Protein AF-A0A9D7GL93-F1 (afdb_monomer_lite)

Radius of gyration: 15.37 Å; chains: 1; bounding box: 30×42×47 Å

pLDDT: mean 78.41, std 17.6, range [34.0, 93.44]

Structure (mmCIF, N/CA/C/O backbone):
data_AF-A0A9D7GL93-F1
#
_entry.id   AF-A0A9D7GL93-F1
#
loop_
_atom_site.group_PDB
_atom_site.id
_atom_site.type_symbol
_atom_site.label_atom_id
_atom_site.label_alt_id
_atom_site.label_comp_id
_atom_site.label_asym_id
_atom_site.label_entity_id
_atom_site.label_seq_id
_atom_site.pdbx_PDB_ins_code
_atom_site.Cartn_x
_atom_site.Cartn_y
_atom_site.Cartn_z
_atom_site.occupancy
_atom_site.B_iso_or_equiv
_atom_site.auth_seq_id
_atom_site.auth_comp_id
_atom_site.auth_asym_id
_atom_site.auth_atom_id
_atom_site.pdbx_PDB_model_num
ATOM 1 N N . MET A 1 1 ? -3.322 -3.829 31.952 1.00 59.53 1 MET A N 1
ATOM 2 C CA . MET A 1 1 ? -4.655 -3.555 31.368 1.00 59.53 1 MET A CA 1
ATOM 3 C C . MET A 1 1 ? -4.495 -3.425 29.864 1.00 59.53 1 MET A C 1
ATOM 5 O O . MET A 1 1 ? -3.530 -2.802 29.444 1.00 59.53 1 MET A O 1
ATOM 9 N N . ALA A 1 2 ? -5.380 -4.038 29.079 1.00 78.69 2 ALA A N 1
ATOM 10 C CA . ALA A 1 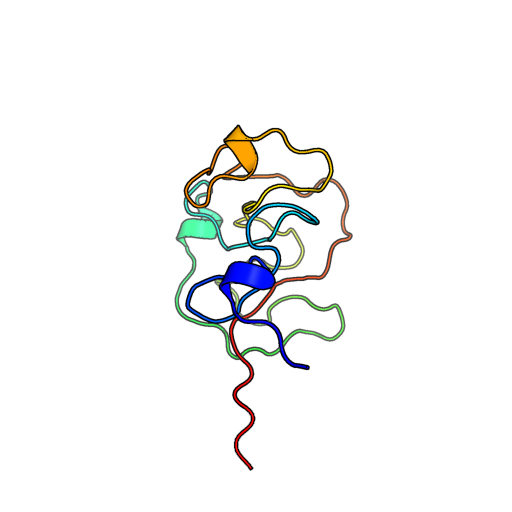2 ? -5.390 -3.894 27.623 1.00 78.69 2 ALA A CA 1
ATOM 11 C C . ALA A 1 2 ? -6.238 -2.675 27.227 1.00 78.69 2 ALA A C 1
ATOM 13 O O . ALA A 1 2 ? -7.288 -2.441 27.826 1.00 78.69 2 ALA A O 1
ATOM 14 N N . THR A 1 3 ? -5.776 -1.894 26.252 1.00 85.69 3 THR A N 1
ATOM 15 C CA . THR A 1 3 ? -6.510 -0.753 25.692 1.00 85.69 3 THR A CA 1
ATOM 16 C C . THR A 1 3 ? -7.485 -1.220 24.611 1.00 85.69 3 THR A C 1
ATOM 18 O O . THR A 1 3 ? -7.253 -2.210 23.916 1.00 85.69 3 THR A O 1
ATOM 21 N N . THR A 1 4 ? -8.606 -0.515 24.461 1.00 91.94 4 THR A N 1
ATOM 22 C CA . THR A 1 4 ? -9.515 -0.707 23.320 1.00 91.94 4 THR A CA 1
ATOM 23 C C . THR A 1 4 ? -8.921 -0.091 22.053 1.00 91.94 4 THR A C 1
ATOM 25 O O . THR A 1 4 ? -8.093 0.816 22.130 1.00 91.94 4 THR A O 1
ATOM 28 N N . ARG A 1 5 ? -9.403 -0.513 20.876 1.00 90.81 5 ARG A N 1
ATOM 29 C CA . ARG A 1 5 ? -8.947 0.038 19.585 1.00 90.81 5 ARG A CA 1
ATOM 30 C C . ARG A 1 5 ? -9.108 1.555 19.486 1.00 90.81 5 ARG A C 1
ATOM 32 O O . ARG A 1 5 ? -8.239 2.224 18.952 1.00 90.81 5 ARG A O 1
ATOM 39 N N . VAL A 1 6 ? -10.185 2.106 20.050 1.00 90.56 6 VAL A N 1
ATOM 40 C CA . VAL A 1 6 ? -10.408 3.561 20.077 1.00 90.56 6 VAL A CA 1
ATOM 41 C C . VAL A 1 6 ? -9.383 4.251 20.976 1.00 90.56 6 VAL A C 1
ATOM 43 O O . VAL A 1 6 ? -8.815 5.263 20.585 1.00 90.56 6 VAL A O 1
ATOM 46 N N . GLN A 1 7 ? -9.098 3.686 22.153 1.00 92.69 7 GLN A N 1
ATOM 47 C CA . GLN A 1 7 ? -8.107 4.244 23.081 1.00 92.69 7 GLN A CA 1
ATOM 48 C C . GLN A 1 7 ? -6.681 4.200 22.526 1.00 92.69 7 GLN A C 1
ATOM 50 O O . GLN A 1 7 ? -5.882 5.069 22.856 1.00 92.69 7 GLN A O 1
ATOM 55 N N . SER A 1 8 ? -6.356 3.198 21.709 1.00 89.62 8 SER A N 1
ATOM 56 C CA . SER A 1 8 ? -5.043 3.079 21.075 1.00 89.62 8 SER A CA 1
ATOM 57 C C . SER A 1 8 ? -4.940 3.802 19.727 1.00 89.62 8 SER A C 1
ATOM 59 O O . SER A 1 8 ? -3.875 3.773 19.128 1.00 89.62 8 SER A O 1
ATOM 61 N N . GLY A 1 9 ? -6.018 4.408 19.212 1.00 89.06 9 GLY A N 1
ATOM 62 C CA . GLY A 1 9 ? -6.024 4.985 17.860 1.00 89.06 9 GLY A CA 1
ATOM 63 C C . GLY A 1 9 ? -5.925 3.944 16.735 1.00 89.06 9 GLY A C 1
ATOM 64 O O . GLY A 1 9 ? -5.535 4.272 15.618 1.00 89.06 9 GLY A O 1
ATOM 65 N N . ALA A 1 10 ? -6.270 2.683 17.011 1.00 92.06 10 ALA A N 1
ATOM 66 C CA . ALA A 1 10 ? -6.251 1.609 16.026 1.00 92.06 10 ALA A CA 1
ATOM 67 C C . ALA A 1 10 ? -7.480 1.645 15.107 1.00 92.06 10 ALA A C 1
ATOM 69 O O . ALA A 1 10 ? -8.600 1.957 15.523 1.00 92.06 10 ALA A O 1
ATOM 70 N N . SER A 1 11 ? -7.292 1.198 13.867 1.00 91.50 11 SER A N 1
ATOM 71 C CA . SER A 1 11 ? -8.388 0.937 12.931 1.00 91.50 11 SER A CA 1
ATOM 72 C C . SER A 1 11 ? -9.349 -0.145 13.435 1.00 91.50 11 SER A C 1
ATOM 74 O O . SER A 1 11 ? -9.073 -0.875 14.389 1.00 91.50 11 SER A O 1
ATOM 76 N N . TYR A 1 12 ? -10.466 -0.337 12.730 1.00 91.75 12 TYR A N 1
ATOM 77 C CA . TYR A 1 12 ? -11.388 -1.442 13.007 1.00 91.75 12 TYR A CA 1
ATOM 78 C C . TYR A 1 12 ? -10.712 -2.827 12.973 1.00 91.75 12 TYR A C 1
ATOM 80 O O . TYR A 1 12 ? -11.150 -3.733 13.671 1.00 91.75 12 TYR A O 1
ATOM 88 N N . TYR A 1 13 ? -9.617 -2.996 12.232 1.00 92.81 13 TYR A N 1
ATOM 89 C CA . TYR A 1 13 ? -8.882 -4.263 12.175 1.00 92.81 13 TYR A CA 1
ATOM 90 C C . TYR A 1 13 ? -7.688 -4.325 13.139 1.00 92.81 13 TYR A C 1
ATOM 92 O O . TYR A 1 13 ? -6.895 -5.256 13.072 1.00 92.81 13 TYR A O 1
ATOM 100 N N . GLY A 1 14 ? -7.549 -3.356 14.050 1.00 92.31 14 GLY A N 1
ATOM 101 C CA . GLY A 1 14 ? -6.439 -3.316 15.010 1.00 92.31 14 GLY A CA 1
ATOM 102 C C . GLY A 1 14 ? -5.115 -2.828 14.418 1.00 92.31 14 GLY A C 1
ATOM 103 O O . GLY A 1 14 ? -4.100 -2.862 15.101 1.00 92.31 14 GLY A O 1
ATOM 104 N N . ILE A 1 15 ? -5.121 -2.362 13.167 1.00 92.75 15 ILE A N 1
ATOM 105 C CA . ILE A 1 15 ? -3.941 -1.789 12.512 1.00 92.75 15 ILE A CA 1
ATOM 106 C C . ILE A 1 15 ? -3.685 -0.404 13.106 1.00 92.75 15 ILE A C 1
ATOM 108 O O . ILE A 1 15 ? -4.611 0.411 13.169 1.00 92.75 15 ILE A O 1
ATOM 112 N N . MET A 1 16 ? -2.452 -0.176 13.544 1.00 93.44 16 MET A N 1
ATOM 113 C CA . MET A 1 16 ? -1.970 1.063 14.154 1.00 93.44 16 MET A CA 1
ATOM 114 C C . MET A 1 16 ? -1.310 1.954 13.096 1.00 93.44 16 MET A C 1
ATOM 116 O O . MET A 1 16 ? -0.909 1.451 12.052 1.00 93.44 16 MET A O 1
ATOM 120 N N . GLU A 1 17 ? -1.165 3.250 13.387 1.00 91.56 17 GLU A N 1
ATOM 121 C CA . GLU A 1 17 ? -0.362 4.193 12.584 1.00 91.56 17 GLU A CA 1
ATOM 122 C C . GLU A 1 17 ? -0.785 4.361 11.107 1.00 91.56 17 GLU A C 1
ATOM 124 O O . GLU A 1 17 ? 0.019 4.763 10.278 1.00 91.56 17 GLU A O 1
ATOM 129 N N . LEU A 1 18 ? -2.066 4.149 10.765 1.00 91.25 18 LEU A N 1
ATOM 130 C CA . LEU A 1 18 ? -2.583 4.392 9.400 1.00 91.25 18 LEU A CA 1
ATOM 131 C C . LEU A 1 18 ? -2.625 5.882 8.989 1.00 91.25 18 LEU A C 1
ATOM 133 O O . LEU A 1 18 ? -2.946 6.200 7.841 1.00 91.25 18 LEU A O 1
ATOM 137 N N . SER A 1 19 ? -2.355 6.788 9.931 1.00 92.12 19 SER A N 1
ATOM 138 C CA . SER A 1 19 ? -2.385 8.243 9.765 1.00 92.12 19 SER A CA 1
ATOM 139 C C . SER A 1 19 ? -1.243 8.880 10.566 1.00 92.12 19 SER A C 1
ATOM 141 O O . SER A 1 19 ? -1.451 9.333 11.691 1.00 92.12 19 SER A O 1
ATOM 143 N N . GLY A 1 20 ? -0.042 8.925 9.992 1.00 90.12 20 GLY A N 1
ATOM 144 C CA . GLY A 1 20 ? 1.139 9.561 10.574 1.00 90.12 20 GLY A CA 1
ATOM 145 C C . GLY A 1 20 ? 2.344 8.630 10.656 1.00 90.12 20 GLY A C 1
ATOM 146 O O . GLY A 1 20 ? 2.426 7.633 9.952 1.00 90.12 20 GLY A O 1
ATOM 147 N N . ASN A 1 21 ? 3.299 8.986 11.519 1.00 91.81 21 ASN A N 1
ATOM 148 C CA . ASN A 1 21 ? 4.576 8.291 11.714 1.00 91.81 21 ASN A CA 1
ATOM 149 C C . ASN A 1 21 ? 5.444 8.225 10.443 1.00 91.81 21 ASN A C 1
ATOM 151 O O . ASN A 1 21 ? 6.313 9.081 10.237 1.00 91.81 21 ASN A O 1
ATOM 155 N N . LEU A 1 22 ? 5.191 7.256 9.568 1.00 90.44 22 LEU A N 1
ATOM 156 C CA . LEU A 1 22 ? 5.934 7.029 8.336 1.00 90.44 22 LEU A CA 1
ATOM 157 C C . LEU A 1 22 ? 4.971 6.786 7.180 1.00 90.44 22 LEU A C 1
ATOM 159 O O . LEU A 1 22 ? 4.001 6.049 7.304 1.00 90.44 22 LEU A O 1
ATOM 163 N N . TRP A 1 23 ? 5.320 7.342 6.022 1.00 88.12 23 TRP A N 1
ATOM 164 C CA . TRP A 1 23 ? 4.612 7.058 4.783 1.00 88.12 23 TRP A CA 1
ATOM 165 C C . TRP A 1 23 ? 4.694 5.570 4.431 1.00 88.12 23 TRP A C 1
ATOM 167 O O . TRP A 1 23 ? 5.783 5.002 4.313 1.00 88.12 23 TRP A O 1
ATOM 177 N N . GLU A 1 24 ? 3.541 4.968 4.172 1.00 88.81 24 GLU A N 1
ATOM 178 C CA . GLU A 1 24 ? 3.423 3.581 3.729 1.00 88.81 24 GLU A CA 1
ATOM 179 C C . GLU A 1 24 ? 3.469 3.498 2.198 1.00 88.81 24 GLU A C 1
ATOM 181 O O . GLU A 1 24 ? 2.956 4.380 1.504 1.00 88.81 24 GLU A O 1
ATOM 186 N N . ARG A 1 25 ? 4.062 2.424 1.660 1.00 86.75 25 ARG A N 1
ATOM 187 C CA . ARG A 1 25 ? 4.355 2.257 0.225 1.00 86.75 25 ARG A CA 1
ATOM 188 C C . ARG A 1 25 ? 3.454 1.208 -0.447 1.00 86.75 25 ARG A C 1
ATOM 190 O O . ARG A 1 25 ? 3.842 0.042 -0.508 1.00 86.75 25 ARG A O 1
ATOM 197 N N . PRO A 1 26 ? 2.269 1.573 -0.974 1.00 87.06 26 PRO A N 1
ATOM 198 C CA . PRO A 1 26 ? 1.467 0.667 -1.795 1.00 87.06 26 PRO A CA 1
ATOM 199 C C . PRO A 1 26 ? 1.910 0.659 -3.261 1.00 87.06 26 PRO A C 1
ATOM 201 O O . PRO A 1 26 ? 2.541 1.596 -3.750 1.00 87.06 26 PRO A O 1
ATOM 204 N N . VAL A 1 27 ? 1.447 -0.343 -4.005 1.00 88.62 27 VAL A N 1
ATOM 205 C CA . VAL A 1 27 ? 1.393 -0.273 -5.470 1.00 88.62 27 VAL A CA 1
ATOM 206 C C . VAL A 1 27 ? 0.389 0.806 -5.890 1.00 88.62 27 VAL A C 1
ATOM 208 O O . VAL A 1 27 ? -0.713 0.893 -5.340 1.00 88.62 27 VAL A O 1
ATOM 211 N N . THR A 1 28 ? 0.767 1.668 -6.835 1.00 88.62 28 THR A N 1
ATOM 212 C CA . THR A 1 28 ? -0.023 2.843 -7.213 1.00 88.62 28 THR A CA 1
ATOM 213 C C . THR A 1 28 ? -0.743 2.712 -8.544 1.00 88.62 28 THR A C 1
ATOM 215 O O . THR A 1 28 ? -0.203 2.235 -9.533 1.00 88.62 28 THR A O 1
ATOM 218 N N . VAL A 1 29 ? -1.937 3.298 -8.604 1.00 87.88 29 VAL A N 1
ATOM 219 C CA . VAL A 1 29 ? -2.681 3.513 -9.852 1.00 87.88 29 VAL A CA 1
ATOM 220 C C . VAL A 1 29 ? -2.219 4.762 -10.620 1.00 87.88 29 VAL A C 1
ATOM 222 O O . VAL A 1 29 ? -2.566 4.942 -11.788 1.00 87.88 29 VAL A O 1
ATOM 225 N N . GLY A 1 30 ? -1.416 5.626 -9.985 1.00 88.00 30 GLY A N 1
ATOM 226 C CA . GLY A 1 30 ? -0.917 6.882 -10.559 1.00 88.00 30 GLY A CA 1
ATOM 227 C C . GLY A 1 30 ? 0.236 6.727 -11.559 1.00 88.00 30 GLY A C 1
ATOM 228 O O . GLY A 1 30 ? 0.638 7.710 -12.170 1.00 88.00 30 GLY A O 1
ATOM 229 N N . ASN A 1 31 ? 0.769 5.516 -11.751 1.00 86.50 31 ASN A N 1
ATOM 230 C CA . ASN A 1 31 ? 1.878 5.215 -12.660 1.00 86.50 31 ASN A CA 1
ATOM 231 C C . ASN A 1 31 ? 1.482 4.053 -13.592 1.00 86.50 31 ASN A C 1
ATOM 233 O O . ASN A 1 31 ? 0.908 3.090 -13.087 1.00 86.50 31 ASN A O 1
ATOM 237 N N . PRO A 1 32 ? 1.786 4.099 -14.907 1.00 89.06 32 PRO A N 1
ATOM 238 C CA . PRO A 1 32 ? 1.497 2.993 -15.827 1.00 89.06 32 PRO A CA 1
ATOM 239 C C . PRO A 1 32 ? 2.011 1.632 -15.338 1.00 89.06 32 PRO A C 1
ATOM 241 O O . PRO A 1 32 ? 1.215 0.719 -15.190 1.00 89.06 32 PRO A O 1
ATOM 244 N N . THR A 1 33 ? 3.279 1.545 -14.934 1.00 86.56 33 THR A N 1
ATOM 245 C CA . THR A 1 33 ? 3.897 0.318 -14.393 1.00 86.56 33 THR A CA 1
ATOM 246 C C . THR A 1 33 ? 3.183 -0.198 -13.144 1.00 86.56 33 THR A C 1
ATOM 248 O O . THR A 1 33 ? 3.062 -1.397 -12.940 1.00 86.56 33 THR A O 1
ATOM 251 N N . GLY A 1 34 ? 2.692 0.706 -12.288 1.00 88.56 34 GLY A N 1
ATOM 252 C CA . GLY A 1 34 ? 1.921 0.316 -11.105 1.00 88.56 34 GLY A CA 1
ATOM 253 C C . GLY A 1 34 ? 0.524 -0.210 -11.450 1.00 88.56 34 GLY A C 1
ATOM 254 O O . GLY A 1 34 ? -0.011 -1.037 -10.720 1.00 88.56 34 GLY A O 1
ATOM 255 N N . ARG A 1 35 ? -0.057 0.217 -12.581 1.00 90.38 35 ARG A N 1
ATOM 256 C CA . ARG A 1 35 ? -1.315 -0.338 -13.110 1.00 90.38 35 ARG A CA 1
ATOM 257 C C . ARG A 1 35 ? -1.132 -1.679 -13.814 1.00 90.38 35 ARG A C 1
ATOM 259 O O . ARG A 1 35 ? -2.105 -2.417 -13.902 1.00 90.38 35 ARG A O 1
ATOM 266 N N . ASP A 1 36 ? 0.084 -1.997 -14.249 1.00 89.00 36 ASP A N 1
ATOM 267 C CA . ASP A 1 36 ? 0.437 -3.314 -14.797 1.00 89.00 36 ASP A CA 1
ATOM 268 C C . ASP A 1 36 ? 0.584 -4.385 -13.698 1.00 89.00 36 ASP A C 1
ATOM 270 O O . ASP A 1 36 ? 0.848 -5.554 -13.985 1.00 89.00 36 ASP A O 1
ATOM 274 N N . PHE A 1 37 ? 0.384 -4.004 -12.432 1.00 87.31 37 PHE A N 1
ATOM 275 C CA . PHE A 1 37 ? 0.290 -4.927 -11.314 1.00 87.31 37 PHE A CA 1
ATOM 276 C C . PHE A 1 37 ? -0.769 -5.998 -11.548 1.00 87.31 37 PHE A C 1
ATOM 278 O O . PHE A 1 37 ? -1.944 -5.708 -11.775 1.00 87.31 37 PHE A O 1
ATOM 285 N N . SER A 1 38 ? -0.347 -7.252 -11.418 1.00 87.75 38 SER A N 1
ATOM 286 C CA . SER A 1 38 ? -1.193 -8.412 -11.654 1.00 87.75 38 SER A CA 1
ATOM 287 C C . SER A 1 38 ? -1.067 -9.399 -10.504 1.00 87.75 38 SER A C 1
ATOM 289 O O . SER A 1 38 ? -0.046 -10.070 -10.341 1.00 87.75 38 SER A O 1
ATOM 291 N N . GLY A 1 39 ? -2.143 -9.482 -9.721 1.00 84.75 39 GLY A N 1
ATOM 292 C CA . GLY A 1 39 ? -2.311 -10.469 -8.664 1.00 84.75 39 GLY A CA 1
ATOM 293 C C . GLY A 1 39 ? -1.471 -10.227 -7.411 1.00 84.75 39 GLY A C 1
ATOM 294 O O . GLY A 1 39 ? -0.595 -9.367 -7.333 1.00 84.75 39 GLY A O 1
ATOM 295 N N . ASN A 1 40 ? -1.762 -11.028 -6.393 1.00 84.00 40 ASN A N 1
ATOM 296 C CA . ASN A 1 40 ? -1.015 -10.998 -5.146 1.00 84.00 40 ASN A CA 1
ATOM 297 C C . ASN A 1 40 ? 0.345 -11.685 -5.341 1.00 84.00 40 ASN A C 1
ATOM 299 O O . ASN A 1 40 ? 0.448 -12.662 -6.078 1.00 84.00 40 ASN A O 1
ATOM 303 N N . GLY A 1 41 ? 1.381 -11.178 -4.675 1.00 79.94 41 GLY A N 1
ATOM 304 C CA . GLY A 1 41 ? 2.664 -11.864 -4.581 1.00 79.94 41 GLY A CA 1
ATOM 305 C C . GLY A 1 41 ? 2.572 -13.070 -3.646 1.00 79.94 41 GLY A C 1
ATOM 306 O O . GLY A 1 41 ? 1.566 -13.277 -2.967 1.00 79.94 41 GLY A O 1
ATOM 307 N N . ASP A 1 42 ? 3.649 -13.841 -3.575 1.00 84.31 42 ASP A N 1
ATOM 308 C CA . ASP A 1 42 ? 3.786 -15.000 -2.681 1.00 84.31 42 ASP A CA 1
ATOM 309 C C . ASP A 1 42 ? 4.301 -14.637 -1.273 1.00 84.31 42 ASP A C 1
ATOM 311 O O . ASP A 1 42 ? 4.437 -15.508 -0.417 1.00 84.31 42 ASP A O 1
ATOM 315 N N . GLY A 1 43 ? 4.604 -13.358 -1.023 1.00 83.38 43 GLY A N 1
ATOM 316 C CA . GLY A 1 43 ? 5.187 -12.898 0.240 1.00 83.38 43 GLY A CA 1
ATOM 317 C C . GLY A 1 43 ? 6.684 -13.174 0.387 1.00 83.38 43 GLY A C 1
ATOM 318 O O . GLY A 1 43 ? 7.241 -12.900 1.451 1.00 83.38 43 GLY A O 1
ATOM 319 N N . VAL A 1 44 ? 7.348 -13.680 -0.653 1.00 85.25 44 VAL A N 1
ATOM 320 C CA . VAL A 1 44 ? 8.788 -13.928 -0.663 1.00 85.25 44 VAL A CA 1
ATOM 321 C C . VAL A 1 44 ? 9.509 -12.706 -1.224 1.00 85.25 44 VAL A C 1
ATOM 323 O O . VAL A 1 44 ? 9.146 -12.134 -2.251 1.00 85.25 44 VAL A O 1
ATOM 326 N N . VAL A 1 45 ? 10.578 -12.307 -0.543 1.00 84.88 45 VAL A N 1
ATOM 327 C CA . VAL A 1 45 ? 11.486 -11.268 -1.023 1.00 84.88 45 VAL A CA 1
ATOM 328 C C . VAL A 1 45 ? 12.848 -11.876 -1.324 1.00 84.88 45 VAL A C 1
ATOM 330 O O . VAL A 1 45 ? 13.286 -12.831 -0.684 1.00 84.88 45 VAL A O 1
ATOM 333 N N . SER A 1 46 ? 13.523 -11.324 -2.326 1.00 84.62 46 SER A N 1
ATOM 334 C CA . SER A 1 46 ? 14.912 -11.672 -2.638 1.00 84.62 46 SER A CA 1
ATOM 335 C C . SER A 1 46 ? 15.846 -11.354 -1.459 1.00 84.62 46 SER A C 1
ATOM 337 O O . SER A 1 46 ? 15.484 -10.610 -0.551 1.00 84.62 46 SER A O 1
ATOM 339 N N . ASN A 1 47 ? 17.093 -11.835 -1.502 1.00 86.56 47 ASN A N 1
ATOM 340 C CA . ASN A 1 47 ? 18.101 -11.548 -0.465 1.00 86.56 47 ASN A CA 1
ATOM 341 C C . ASN A 1 47 ? 18.419 -10.043 -0.292 1.00 86.56 47 ASN A C 1
ATOM 343 O O . ASN A 1 47 ? 19.023 -9.637 0.692 1.00 86.56 47 ASN A O 1
ATOM 347 N N . VAL A 1 48 ? 18.011 -9.206 -1.249 1.00 81.75 48 VAL A N 1
ATOM 348 C CA . VAL A 1 48 ? 18.134 -7.737 -1.201 1.00 81.75 48 VAL A CA 1
ATOM 349 C C . VAL A 1 48 ? 16.797 -7.041 -0.888 1.00 81.75 48 VAL A C 1
ATOM 351 O O . VAL A 1 48 ? 16.702 -5.817 -0.906 1.00 81.75 48 VAL A O 1
ATOM 354 N N . GLY A 1 49 ? 15.756 -7.828 -0.601 1.00 79.94 49 GLY A N 1
ATOM 355 C CA . GLY A 1 49 ? 14.433 -7.394 -0.161 1.00 79.94 49 GLY A CA 1
ATOM 356 C C . GLY A 1 49 ? 13.509 -6.840 -1.250 1.00 79.94 49 GLY A C 1
ATOM 357 O O . GLY A 1 49 ? 12.521 -6.178 -0.944 1.00 79.94 49 GLY A O 1
ATOM 358 N N . ASN A 1 50 ? 13.798 -7.128 -2.519 1.00 82.81 50 ASN A N 1
ATOM 359 C CA . ASN A 1 50 ? 12.872 -6.857 -3.622 1.00 82.81 50 ASN A CA 1
ATOM 360 C C . ASN A 1 50 ? 11.830 -7.969 -3.753 1.00 82.81 50 ASN A C 1
ATOM 362 O O . ASN A 1 50 ? 12.159 -9.135 -3.508 1.00 82.81 50 ASN A O 1
ATOM 366 N N . ALA A 1 51 ? 10.630 -7.621 -4.224 1.00 82.44 51 ALA A N 1
ATOM 367 C CA . ALA A 1 51 ? 9.646 -8.600 -4.675 1.00 82.44 51 ALA A CA 1
ATOM 368 C C . ALA A 1 51 ? 10.238 -9.502 -5.775 1.00 82.44 51 ALA A C 1
ATOM 370 O O . ALA A 1 51 ? 11.050 -9.058 -6.591 1.00 82.44 51 ALA A O 1
ATOM 371 N N . ASN A 1 52 ? 9.843 -10.774 -5.783 1.00 81.62 52 ASN A N 1
ATOM 372 C CA . ASN A 1 52 ? 10.290 -11.785 -6.748 1.00 81.62 52 ASN A CA 1
ATOM 373 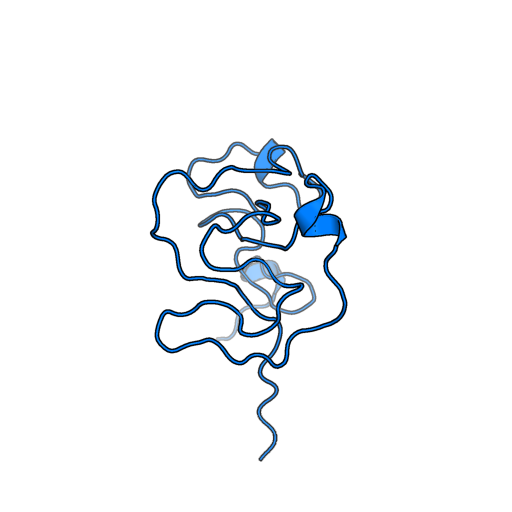C C . ASN A 1 52 ? 9.328 -11.965 -7.944 1.00 81.62 52 ASN A C 1
ATOM 375 O O . ASN A 1 52 ? 9.659 -12.701 -8.871 1.00 81.62 52 ASN A O 1
ATOM 379 N N . TYR A 1 53 ? 8.170 -11.290 -7.952 1.00 82.19 53 TYR A N 1
ATOM 380 C CA . TYR A 1 53 ? 7.217 -11.304 -9.068 1.00 82.19 53 TYR A CA 1
ATOM 381 C C . TYR A 1 53 ? 7.432 -10.117 -10.021 1.00 82.19 53 TYR A C 1
ATOM 383 O O . TYR A 1 53 ? 7.542 -8.982 -9.558 1.00 82.19 53 TYR A O 1
ATOM 391 N N . PRO A 1 54 ? 7.412 -10.335 -11.352 1.00 79.25 54 PRO A N 1
ATOM 392 C CA . PRO A 1 54 ? 7.714 -9.295 -12.343 1.00 79.25 54 PRO A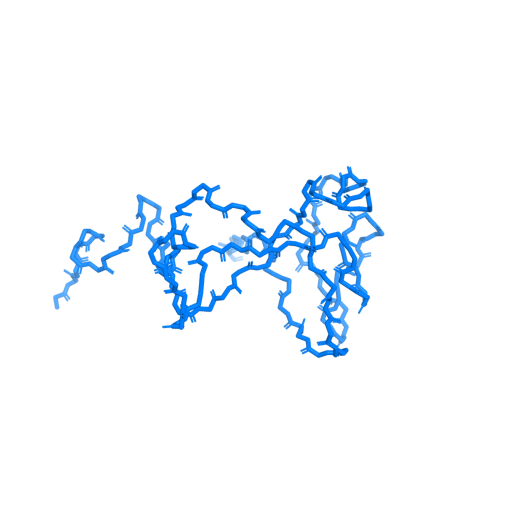 CA 1
ATOM 393 C C . PRO A 1 54 ? 6.674 -8.166 -12.411 1.00 79.25 54 PRO A C 1
ATOM 395 O O . PRO A 1 54 ? 6.996 -7.069 -12.851 1.00 79.25 54 PRO A O 1
ATOM 398 N N . TRP A 1 55 ? 5.442 -8.418 -11.964 1.00 82.31 55 TRP A N 1
ATOM 399 C CA . TRP A 1 55 ? 4.347 -7.438 -11.951 1.00 82.31 55 TRP A CA 1
ATOM 400 C C . TRP A 1 55 ? 4.287 -6.628 -10.646 1.00 82.31 55 TRP A C 1
ATOM 402 O O . TRP A 1 55 ? 3.404 -5.796 -10.464 1.00 82.31 55 TRP A O 1
ATOM 412 N N . TRP A 1 56 ? 5.204 -6.885 -9.711 1.00 86.38 56 TRP A N 1
ATOM 413 C CA . TRP A 1 56 ? 5.349 -6.107 -8.485 1.00 86.38 56 TRP A CA 1
ATOM 414 C C . TRP A 1 56 ? 6.460 -5.067 -8.651 1.00 86.38 56 TRP A C 1
ATOM 416 O O . TRP A 1 56 ? 7.444 -5.335 -9.345 1.00 86.38 56 TRP A O 1
ATOM 426 N N . PRO A 1 57 ? 6.364 -3.896 -7.995 1.00 82.06 57 PRO A N 1
ATOM 427 C CA . PRO A 1 57 ? 7.457 -2.936 -8.007 1.00 82.06 57 PRO A CA 1
ATOM 428 C C . PRO A 1 57 ? 8.767 -3.561 -7.515 1.00 82.06 57 PRO A C 1
ATOM 430 O O . PRO A 1 57 ? 8.864 -4.047 -6.387 1.00 82.06 57 PRO A O 1
ATOM 433 N N . GLY A 1 58 ? 9.764 -3.559 -8.400 1.00 77.88 58 GLY A N 1
ATOM 434 C CA . GLY A 1 58 ? 11.078 -4.148 -8.165 1.00 77.88 58 GLY A CA 1
ATOM 435 C C . GLY A 1 58 ? 12.109 -3.127 -7.683 1.00 77.88 58 GLY A C 1
ATOM 436 O O . GLY A 1 58 ? 11.796 -2.156 -6.999 1.00 77.88 58 GLY A O 1
ATOM 437 N N . ILE A 1 59 ? 13.362 -3.326 -8.094 1.00 79.75 59 ILE A N 1
ATOM 438 C CA . ILE A 1 59 ? 14.538 -2.593 -7.591 1.00 79.75 59 ILE A CA 1
ATOM 439 C C . ILE A 1 59 ? 14.477 -1.065 -7.748 1.00 79.75 59 ILE A C 1
ATOM 441 O O . ILE A 1 59 ? 15.054 -0.331 -6.953 1.00 79.75 59 ILE A O 1
ATOM 445 N N . ASN A 1 60 ? 13.785 -0.569 -8.771 1.00 79.62 60 ASN A N 1
ATOM 446 C CA . ASN A 1 60 ? 13.658 0.862 -9.048 1.00 79.62 60 ASN A CA 1
ATOM 447 C C . ASN A 1 60 ? 12.424 1.495 -8.381 1.00 79.62 60 ASN A C 1
ATOM 449 O O . ASN A 1 60 ? 12.207 2.698 -8.529 1.00 79.62 60 ASN A O 1
ATOM 453 N N . ALA A 1 61 ? 11.612 0.698 -7.672 1.00 79.12 61 ALA A N 1
ATOM 454 C CA . ALA A 1 61 ? 10.357 1.100 -7.042 1.00 79.12 61 ALA A CA 1
ATOM 455 C C . ALA A 1 61 ? 9.372 1.831 -7.981 1.00 79.12 61 ALA A C 1
ATOM 457 O O . ALA A 1 61 ? 8.485 2.557 -7.520 1.00 79.12 61 ALA A O 1
ATOM 458 N N . ILE A 1 62 ? 9.499 1.650 -9.301 1.00 84.38 62 ILE A N 1
ATOM 459 C CA . ILE A 1 62 ? 8.542 2.213 -10.254 1.00 84.38 62 ILE A CA 1
ATOM 460 C C . ILE A 1 62 ? 7.199 1.512 -10.041 1.00 84.38 62 ILE A C 1
ATOM 462 O O . ILE A 1 62 ? 7.132 0.292 -9.929 1.00 84.38 62 ILE A O 1
ATOM 466 N N . GLY A 1 63 ? 6.122 2.296 -9.966 1.00 85.31 63 GLY A N 1
ATOM 467 C CA . GLY A 1 63 ? 4.792 1.769 -9.663 1.00 85.31 63 GLY A CA 1
ATOM 468 C C . GLY A 1 63 ? 4.447 1.749 -8.173 1.00 85.31 63 GLY A C 1
ATOM 469 O O . GLY A 1 63 ? 3.380 1.256 -7.820 1.00 85.31 63 GLY A O 1
ATOM 470 N N . VAL A 1 64 ? 5.283 2.325 -7.303 1.00 85.94 64 VAL A N 1
ATOM 471 C CA . VAL A 1 64 ? 4.957 2.572 -5.888 1.00 85.94 64 VAL A CA 1
ATOM 472 C C . VAL A 1 64 ? 4.351 3.971 -5.696 1.00 85.94 64 VAL A C 1
ATOM 474 O O . VAL A 1 64 ? 4.711 4.922 -6.394 1.00 85.94 64 VAL A O 1
ATOM 477 N N . GLY A 1 65 ? 3.418 4.101 -4.754 1.00 86.69 65 GLY A N 1
ATOM 478 C CA . GLY A 1 65 ? 2.880 5.376 -4.262 1.00 86.69 65 GLY A CA 1
ATOM 479 C C . GLY A 1 65 ? 3.153 5.569 -2.771 1.00 86.69 65 GLY A C 1
ATOM 480 O O . GLY A 1 65 ? 3.863 4.771 -2.163 1.00 86.69 65 GLY A O 1
ATOM 481 N N . VAL A 1 66 ? 2.567 6.607 -2.167 1.00 87.62 66 VAL A N 1
ATOM 482 C CA . VAL A 1 66 ? 2.643 6.826 -0.712 1.00 87.62 66 VAL A CA 1
ATOM 483 C C . VAL A 1 66 ? 1.276 7.102 -0.087 1.00 87.62 66 VAL A C 1
ATOM 485 O O . VAL A 1 66 ? 0.386 7.665 -0.734 1.00 87.62 66 VAL A O 1
ATOM 488 N N . ARG A 1 67 ? 1.089 6.657 1.163 1.00 90.69 67 ARG A N 1
ATOM 489 C CA . ARG A 1 67 ? -0.160 6.774 1.941 1.00 90.69 67 ARG A CA 1
ATOM 490 C C . ARG A 1 67 ? 0.112 7.000 3.426 1.00 90.69 67 ARG A C 1
ATOM 492 O O . ARG A 1 67 ? 1.219 6.753 3.890 1.00 90.69 67 ARG A O 1
ATOM 499 N N . GLY A 1 68 ? -0.904 7.478 4.141 1.00 90.88 68 GLY A N 1
ATOM 500 C CA . GLY A 1 68 ? -0.897 7.607 5.602 1.00 90.88 68 GLY A CA 1
ATOM 501 C C . GLY A 1 68 ? -0.195 8.854 6.140 1.00 90.88 68 GLY A C 1
ATOM 502 O O . GLY A 1 68 ? -0.503 9.277 7.246 1.00 90.88 68 GLY A O 1
ATOM 503 N N . GLY A 1 69 ? 0.673 9.502 5.361 1.00 90.06 69 GLY A N 1
ATOM 504 C CA . GLY A 1 69 ? 1.459 10.639 5.834 1.00 90.06 69 GLY A CA 1
ATOM 505 C C . GLY A 1 69 ? 2.623 10.220 6.733 1.00 90.06 69 GLY A C 1
ATOM 506 O O . GLY A 1 69 ? 2.730 9.076 7.149 1.00 90.06 69 GLY A O 1
ATOM 507 N N . GLY A 1 70 ? 3.525 11.154 7.020 1.00 89.88 70 GLY A N 1
ATOM 508 C CA . GLY A 1 70 ? 4.617 10.974 7.977 1.00 89.88 70 GLY A CA 1
ATOM 509 C C . GLY A 1 70 ? 4.499 11.916 9.173 1.00 89.88 70 GLY A C 1
ATOM 510 O O . GLY A 1 70 ? 3.621 12.773 9.227 1.00 89.88 70 GLY A O 1
ATOM 511 N N . TRP A 1 71 ? 5.438 11.809 10.111 1.00 91.12 71 TRP A N 1
ATOM 512 C CA . TRP A 1 71 ? 5.523 12.646 11.318 1.00 91.12 71 TRP A CA 1
ATOM 513 C C . TRP A 1 71 ? 5.505 14.165 11.052 1.00 91.12 71 TRP A C 1
ATOM 515 O O . TRP A 1 71 ? 5.050 14.926 11.898 1.00 91.12 71 TRP A O 1
ATOM 525 N N . ALA A 1 72 ? 5.977 14.607 9.881 1.00 91.75 72 ALA A N 1
ATOM 526 C CA . ALA A 1 72 ? 5.990 16.012 9.460 1.00 91.75 72 ALA A CA 1
ATOM 527 C C . ALA A 1 72 ? 4.833 16.388 8.511 1.00 91.75 72 ALA A C 1
ATOM 529 O O . ALA A 1 72 ? 4.829 17.476 7.935 1.00 91.75 72 ALA A O 1
ATOM 530 N N . SER A 1 73 ? 3.889 15.479 8.261 1.00 90.06 73 SER A N 1
ATOM 531 C CA . SER A 1 73 ? 2.799 15.708 7.313 1.00 90.06 73 SER A CA 1
ATOM 532 C C . SER A 1 73 ? 1.668 16.532 7.916 1.00 90.06 73 SER A C 1
ATOM 534 O O . SER A 1 73 ? 1.304 16.390 9.079 1.00 90.06 73 SER A O 1
ATOM 536 N N . VAL A 1 74 ? 1.083 17.391 7.085 1.00 91.50 74 VAL A N 1
ATOM 537 C CA . VAL A 1 74 ? -0.107 18.172 7.434 1.00 91.50 74 VAL A CA 1
ATOM 538 C C . VAL A 1 74 ? -1.364 17.302 7.413 1.00 91.50 74 VAL A C 1
ATOM 540 O O . VAL A 1 74 ? -1.404 16.266 6.750 1.00 91.50 74 VAL A O 1
ATOM 543 N N . ALA A 1 75 ? -2.427 17.757 8.084 1.00 89.38 75 ALA A N 1
ATOM 544 C CA . ALA A 1 75 ? -3.671 17.001 8.253 1.00 89.38 75 ALA A CA 1
ATOM 545 C C . ALA A 1 75 ? -4.281 16.472 6.940 1.00 89.38 75 ALA A C 1
ATOM 547 O O . ALA A 1 75 ? -4.808 15.363 6.925 1.00 89.38 75 ALA A O 1
ATOM 548 N N . ILE A 1 76 ? -4.163 17.210 5.828 1.00 87.12 76 ILE A N 1
ATOM 549 C CA . ILE A 1 76 ? -4.687 16.770 4.521 1.00 87.12 76 ILE A CA 1
ATOM 550 C C . ILE A 1 76 ? -3.998 15.503 3.994 1.00 87.12 76 ILE A C 1
ATOM 552 O O . ILE A 1 76 ? -4.630 14.703 3.318 1.00 87.12 76 ILE A O 1
ATOM 556 N N . SER A 1 77 ? -2.737 15.275 4.360 1.00 87.00 77 SER A N 1
ATOM 557 C CA . SER A 1 77 ? -1.963 14.096 3.962 1.00 87.00 77 SER A CA 1
ATOM 558 C C . SER A 1 77 ? -2.169 12.896 4.892 1.00 87.00 77 SER A C 1
ATOM 560 O O . SER A 1 77 ? -1.779 11.785 4.545 1.00 87.00 77 SER A O 1
ATOM 562 N N . LEU A 1 78 ? -2.781 13.113 6.062 1.00 90.88 78 LEU A N 1
ATOM 563 C CA . LEU A 1 78 ? -3.080 12.074 7.054 1.00 90.88 78 LEU A CA 1
ATOM 564 C C . LEU A 1 78 ? -4.448 11.417 6.821 1.00 90.88 78 LEU A C 1
ATOM 566 O O . LEU A 1 78 ? -4.795 10.450 7.501 1.00 90.88 78 LEU A O 1
ATOM 570 N N . ILE A 1 79 ? -5.251 11.926 5.881 1.00 91.94 79 ILE A N 1
ATOM 571 C CA . ILE A 1 79 ? -6.573 11.362 5.603 1.00 91.94 79 ILE A CA 1
ATOM 572 C C . ILE A 1 79 ? -6.438 10.010 4.897 1.00 91.94 79 ILE A C 1
ATOM 574 O O . ILE A 1 79 ? -5.680 9.851 3.939 1.00 91.94 79 ILE A O 1
ATOM 578 N N . LEU A 1 80 ? -7.257 9.042 5.311 1.00 88.75 80 LEU A N 1
ATOM 579 C CA . LEU A 1 80 ? -7.206 7.676 4.783 1.00 88.75 80 LEU A CA 1
ATOM 580 C C . LEU A 1 80 ? -7.397 7.599 3.265 1.00 88.75 80 LEU A C 1
ATOM 582 O O . LEU A 1 80 ? -6.950 6.639 2.652 1.00 88.75 80 LEU A O 1
ATOM 586 N N . SER A 1 81 ? -8.055 8.571 2.628 1.00 88.38 81 SER A N 1
ATOM 587 C CA . SER A 1 81 ? -8.263 8.630 1.176 1.00 88.38 81 SER A CA 1
ATOM 588 C C . SER A 1 81 ? -7.209 9.449 0.415 1.00 88.38 81 SER A C 1
ATOM 590 O O . SER A 1 81 ? -7.159 9.325 -0.808 1.00 88.38 81 SER A O 1
ATOM 592 N N . GLY A 1 82 ? -6.300 10.175 1.076 1.00 86.81 82 GLY A N 1
ATOM 593 C CA . GLY A 1 82 ? -5.407 11.180 0.470 1.00 86.81 82 GLY A CA 1
ATOM 594 C C . GLY A 1 82 ? -4.303 10.595 -0.414 1.00 86.81 82 GLY A C 1
ATOM 595 O O . GLY A 1 82 ? -3.427 9.871 0.062 1.00 86.81 82 GLY A O 1
ATOM 596 N N . ARG A 1 83 ? -4.368 10.839 -1.728 1.00 84.62 83 ARG A N 1
ATOM 597 C CA . ARG A 1 83 ? -3.449 10.277 -2.746 1.00 84.62 83 ARG A CA 1
ATOM 598 C C . ARG A 1 83 ? -2.548 11.345 -3.363 1.00 84.62 83 ARG A C 1
ATOM 600 O O . ARG A 1 83 ? -2.101 11.174 -4.492 1.00 84.62 83 ARG A O 1
ATOM 607 N N . ASP A 1 84 ? -2.302 12.436 -2.647 1.00 75.31 84 ASP A N 1
ATOM 608 C CA . ASP A 1 84 ? -1.681 13.650 -3.199 1.00 75.31 84 ASP A CA 1
ATOM 609 C C . ASP A 1 84 ? -0.305 13.387 -3.833 1.00 75.31 84 ASP A C 1
ATOM 611 O O . ASP A 1 84 ? 0.120 14.098 -4.738 1.00 75.31 84 ASP A O 1
ATOM 615 N N . ILE A 1 85 ? 0.360 12.305 -3.417 1.00 76.19 85 ILE A N 1
ATOM 616 C CA . ILE A 1 85 ? 1.614 11.821 -3.989 1.00 76.19 85 ILE A CA 1
ATOM 617 C C . ILE A 1 85 ? 1.401 10.385 -4.497 1.00 76.19 85 ILE A C 1
ATOM 619 O O . ILE A 1 85 ? 1.833 9.392 -3.909 1.00 76.19 85 ILE A O 1
ATOM 623 N N . ALA A 1 86 ? 0.662 10.263 -5.602 1.00 74.06 86 ALA A N 1
ATOM 624 C CA . ALA A 1 86 ? 0.305 8.964 -6.164 1.00 74.06 86 ALA A CA 1
ATOM 625 C C . ALA A 1 86 ? 1.474 8.285 -6.892 1.00 74.06 86 ALA A C 1
ATOM 627 O O . ALA A 1 86 ? 1.583 7.069 -6.830 1.00 74.06 86 ALA A O 1
ATOM 628 N N . ALA A 1 87 ? 2.348 9.024 -7.573 1.00 71.75 87 ALA A N 1
ATOM 629 C CA . ALA A 1 87 ? 3.494 8.464 -8.289 1.00 71.75 87 ALA A CA 1
ATOM 630 C C . ALA A 1 87 ? 4.765 9.184 -7.843 1.00 71.75 87 ALA A C 1
ATOM 632 O O . ALA A 1 87 ? 5.067 10.269 -8.337 1.00 71.75 87 ALA A O 1
ATOM 633 N N . HIS A 1 88 ? 5.494 8.598 -6.892 1.00 65.25 88 HIS A N 1
ATOM 634 C CA . HIS A 1 88 ? 6.772 9.154 -6.458 1.00 65.25 88 HIS A CA 1
ATOM 635 C C . HIS A 1 88 ? 7.940 8.479 -7.174 1.00 65.25 88 HIS A C 1
ATOM 637 O O . HIS A 1 88 ? 7.961 7.264 -7.363 1.00 65.25 88 HIS A O 1
ATOM 643 N N . TRP A 1 89 ? 8.928 9.276 -7.571 1.00 49.16 89 TRP A N 1
ATOM 644 C CA . TRP A 1 89 ? 10.241 8.750 -7.916 1.00 49.16 89 TRP A CA 1
ATOM 645 C C . TRP A 1 89 ? 10.961 8.526 -6.592 1.00 49.16 89 TRP A C 1
ATOM 647 O O . TRP A 1 89 ? 11.128 9.468 -5.817 1.00 49.16 89 TRP A O 1
ATOM 657 N N . CYS A 1 90 ? 11.356 7.289 -6.301 1.00 53.09 90 CYS A N 1
ATOM 658 C CA . CYS A 1 90 ? 12.217 7.015 -5.158 1.00 53.09 90 CYS A CA 1
ATOM 659 C C . CYS A 1 90 ? 13.593 7.630 -5.453 1.00 53.09 90 CYS A C 1
ATOM 661 O O . CYS A 1 90 ? 14.432 7.008 -6.098 1.00 53.09 90 CYS A O 1
ATOM 663 N N . TRP A 1 91 ? 13.809 8.886 -5.055 1.00 34.00 91 TRP A N 1
ATOM 664 C CA . TRP A 1 91 ? 15.147 9.466 -5.030 1.00 34.00 91 TRP A CA 1
ATOM 665 C C . TRP A 1 91 ? 15.948 8.702 -3.970 1.00 34.00 91 TRP A C 1
ATOM 667 O O . TRP A 1 91 ? 15.581 8.681 -2.798 1.00 34.00 91 TRP A O 1
ATOM 677 N N . SER A 1 92 ? 17.036 8.077 -4.412 1.00 40.53 92 SER A N 1
ATOM 678 C CA . SER A 1 92 ? 17.915 7.146 -3.693 1.00 40.53 92 SER A CA 1
ATOM 679 C C . SER A 1 92 ? 17.464 5.679 -3.667 1.00 40.53 92 SER A C 1
ATOM 681 O O . SER A 1 92 ? 16.346 5.319 -3.300 1.00 40.53 92 SER A O 1
ATOM 683 N N . SER A 1 93 ? 18.407 4.823 -4.055 1.00 44.66 93 SER A N 1
ATOM 684 C CA . SER A 1 93 ? 18.351 3.361 -4.131 1.00 44.66 93 SER A CA 1
ATOM 685 C C . SER A 1 93 ? 18.248 2.659 -2.765 1.00 44.66 93 SER A C 1
ATOM 687 O O . SER A 1 93 ? 18.778 1.564 -2.600 1.00 44.66 93 SER A O 1
ATOM 689 N N . ALA A 1 94 ? 17.614 3.272 -1.764 1.00 39.78 94 ALA A N 1
ATOM 690 C CA . ALA A 1 94 ? 17.521 2.724 -0.416 1.00 39.78 94 ALA A CA 1
ATOM 691 C C . ALA A 1 94 ? 16.185 3.097 0.244 1.00 39.78 94 ALA A C 1
ATOM 693 O O . ALA A 1 94 ? 16.086 4.102 0.933 1.00 39.78 94 ALA A O 1
ATOM 694 N N . ILE A 1 95 ? 15.160 2.266 0.048 1.00 45.16 95 ILE A N 1
ATOM 695 C CA . ILE A 1 95 ? 14.217 1.861 1.106 1.00 45.16 95 ILE A CA 1
ATOM 696 C C . ILE A 1 95 ? 13.618 0.526 0.660 1.00 45.16 95 ILE A C 1
ATOM 698 O O . ILE A 1 95 ? 12.753 0.448 -0.214 1.00 45.16 95 ILE A O 1
ATOM 702 N N . THR A 1 96 ? 14.136 -0.531 1.272 1.00 44.25 96 THR A N 1
ATOM 703 C CA . THR A 1 96 ? 13.612 -1.891 1.230 1.00 44.25 96 THR A CA 1
ATOM 704 C C . THR A 1 96 ? 12.552 -2.014 2.320 1.00 44.25 96 THR A C 1
ATOM 706 O O . THR A 1 96 ? 12.852 -2.447 3.423 1.00 44.25 96 THR A O 1
ATOM 709 N N . VAL A 1 97 ? 11.320 -1.587 2.039 1.00 39.81 97 VAL A N 1
ATOM 710 C CA . VAL A 1 97 ? 10.124 -2.071 2.748 1.00 39.81 97 VAL A CA 1
ATOM 711 C C . VAL A 1 97 ? 8.983 -2.088 1.734 1.00 39.81 97 VAL A C 1
ATOM 713 O O . VAL A 1 97 ? 8.272 -1.100 1.555 1.00 39.81 97 VAL A O 1
ATOM 716 N N . VAL A 1 98 ? 8.838 -3.205 1.022 1.00 44.59 98 VAL A N 1
ATOM 717 C CA . VAL A 1 98 ? 7.568 -3.548 0.375 1.00 44.59 98 VAL A CA 1
ATOM 718 C C . VAL A 1 98 ? 6.787 -4.338 1.416 1.00 44.59 98 VAL A C 1
ATOM 720 O O . VAL A 1 98 ? 7.134 -5.475 1.731 1.00 44.59 98 VAL A O 1
ATOM 723 N N . VAL A 1 99 ? 5.767 -3.715 2.008 1.00 40.72 99 VAL A N 1
ATOM 724 C CA . VAL A 1 99 ? 4.815 -4.414 2.876 1.00 40.72 99 VAL A CA 1
ATOM 725 C C . VAL A 1 99 ? 3.981 -5.324 1.977 1.00 40.72 99 VAL A C 1
ATOM 727 O O . VAL A 1 99 ? 3.039 -4.872 1.329 1.00 40.72 99 VAL A O 1
ATOM 730 N N . VAL A 1 100 ? 4.342 -6.607 1.904 1.00 41.72 100 VAL A N 1
ATOM 731 C CA . VAL A 1 100 ? 3.444 -7.634 1.369 1.00 41.72 100 VAL A CA 1
ATOM 732 C C . VAL A 1 100 ? 2.490 -8.033 2.490 1.00 41.72 100 VAL A C 1
ATOM 734 O O . VAL A 1 100 ? 2.901 -8.418 3.584 1.00 41.72 100 VAL A O 1
ATOM 737 N N . VAL A 1 101 ? 1.199 -7.868 2.227 1.00 41.41 101 VAL A N 1
ATOM 738 C CA . VAL A 1 101 ? 0.103 -8.176 3.145 1.00 41.41 101 VAL A CA 1
ATOM 739 C C . VAL A 1 101 ? 0.169 -9.642 3.594 1.00 41.41 101 VAL A C 1
ATOM 741 O O . VAL A 1 101 ? 0.067 -10.546 2.777 1.00 41.41 101 VAL A O 1
ATOM 744 N N . GLY A 1 102 ? 0.258 -9.846 4.913 1.00 34.47 102 GLY A N 1
ATOM 745 C CA . GLY A 1 102 ? -0.291 -11.008 5.620 1.00 34.47 102 GLY A CA 1
ATOM 746 C C . GLY A 1 102 ? 0.506 -12.316 5.575 1.00 34.47 102 GLY A C 1
ATOM 747 O O . GLY A 1 102 ? 0.154 -13.234 4.843 1.00 34.47 102 GLY A O 1
ATOM 748 N N . ARG A 1 103 ? 1.463 -12.492 6.497 1.00 40.03 103 ARG A N 1
ATOM 749 C CA . ARG A 1 103 ? 1.860 -13.836 6.953 1.00 40.03 103 ARG A CA 1
ATOM 750 C C . ARG A 1 103 ? 0.792 -14.356 7.925 1.00 40.03 103 ARG A C 1
ATOM 752 O O . ARG A 1 103 ? 0.814 -14.001 9.101 1.00 40.03 103 ARG A O 1
ATOM 759 N N . HIS A 1 104 ? -0.135 -15.190 7.450 1.00 39.66 104 HIS A N 1
ATOM 760 C CA . HIS A 1 104 ? -0.926 -16.059 8.328 1.00 39.66 104 HIS A CA 1
ATOM 761 C C . HIS A 1 104 ? -0.013 -17.198 8.797 1.00 39.66 104 HIS A C 1
ATOM 763 O O . HIS A 1 104 ? 0.411 -18.033 8.003 1.00 39.66 104 HIS A O 1
ATOM 769 N N . LEU A 1 105 ? 0.345 -17.191 10.080 1.00 44.44 105 LEU A N 1
ATOM 770 C CA . LEU A 1 105 ? 0.947 -18.346 10.735 1.00 44.44 105 LEU A CA 1
ATOM 771 C C . LEU A 1 105 ? -0.163 -19.377 10.962 1.00 44.44 105 LEU A C 1
ATOM 773 O O . LEU A 1 105 ? -1.030 -19.151 11.801 1.00 44.44 105 LEU A O 1
ATOM 777 N N . SER A 1 106 ? -0.131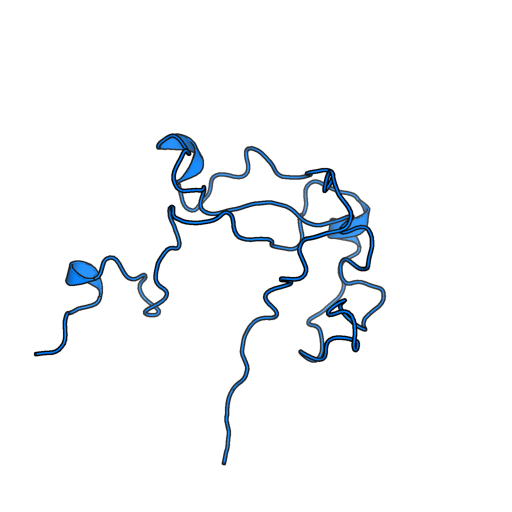 -20.489 10.231 1.00 51.25 106 SER A N 1
ATOM 778 C CA . SER A 1 106 ? -0.873 -21.699 10.593 1.00 51.25 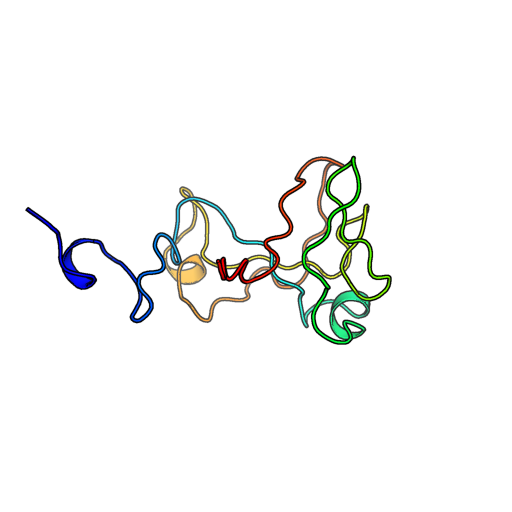106 SER A CA 1
ATOM 779 C C . SER A 1 106 ? 0.111 -22.829 10.894 1.00 51.25 106 SER A C 1
ATOM 781 O O . SER A 1 106 ? 0.770 -23.303 9.972 1.00 51.25 106 SER A O 1
ATOM 783 N N . ASN A 1 107 ? 0.130 -23.196 12.182 1.00 41.25 107 ASN A N 1
ATOM 784 C CA . ASN A 1 107 ? 0.685 -24.375 12.869 1.00 41.25 107 ASN A CA 1
ATOM 785 C C . ASN A 1 107 ? 2.144 -24.759 12.607 1.00 41.25 107 A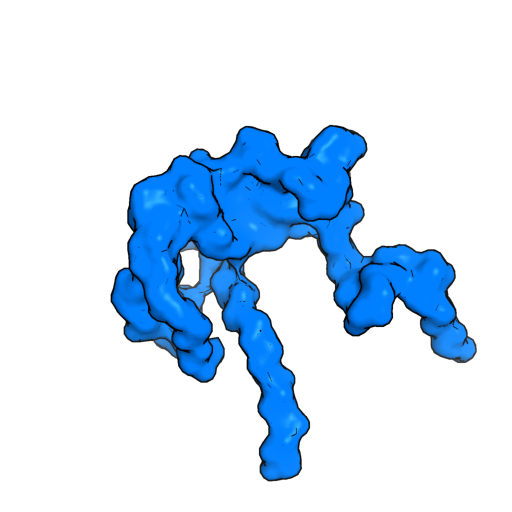SN A C 1
ATOM 787 O O . ASN A 1 107 ? 2.424 -25.422 11.588 1.00 41.25 107 ASN A O 1
#

Foldseek 3Di:
DDDDCVRQVHDPVRHPLQAEADWDKDQFPVAPLSVLQDDAAPPDADPVQAGPDPSAQGQQSFRIFTACYYNPDDPLRNDRPRRVTRTDGPPDSDDRDDPRDDDDDDD

Sequence (107 aa):
MATTRVQSGASYYGIMELSGNLWERPVTVGNPTGRDFSGNGDGVVSNVGNANYPWWPGINAIGVGVRGGGWASVAISLILSGRDIAAHWCWSSAITVVVVVGRHLSN

Secondary structure (DSSP, 8-state):
-PPPTTTTT--TTS---SSSSS-B--B-TTSHHHHT--S---S-B-TTS-BSSTTS--TT-TTB--BS--TT--GGGSSTT--TTSS----SS-------S------